Protein A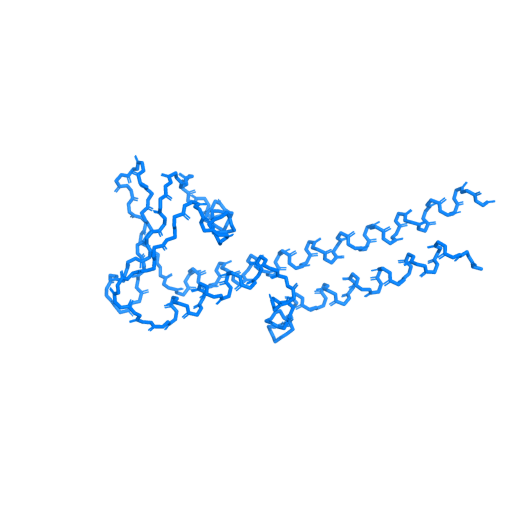F-A0A842PM27-F1 (afdb_monomer)

Sequence (146 aa):
MSILTTVGLVIDLVGAVVILAADFPDLRDEFAYYSPRLSHVERLKRDLKSRRPSGVKISPEHKAYSDLIDILEEKNLEPIDGEIVFGNIGLSRFVVHATRKTDQHRLATEDIQTWIENWTEKHIRRLGLSFLVIGFLSQLIDSVLV

Structure (mmCIF, N/CA/C/O backbone):
data_AF-A0A842PM27-F1
#
_entry.id   AF-A0A842PM27-F1
#
loop_
_atom_site.group_PDB
_atom_site.id
_atom_site.type_symbol
_atom_site.label_atom_id
_atom_site.label_alt_id
_atom_site.label_comp_id
_atom_site.label_asym_id
_atom_site.label_entity_id
_atom_site.label_seq_id
_atom_site.pdbx_PDB_ins_code
_atom_site.Cartn_x
_atom_site.Cartn_y
_atom_site.Cartn_z
_atom_site.occupancy
_atom_site.B_iso_or_equiv
_atom_site.auth_seq_id
_atom_site.auth_comp_id
_atom_site.auth_asym_id
_atom_site.auth_atom_id
_atom_site.pdbx_PDB_model_num
ATOM 1 N N . MET A 1 1 ? 19.835 -2.840 -30.507 1.00 60.22 1 MET A N 1
ATOM 2 C CA . MET A 1 1 ? 19.334 -2.530 -29.153 1.00 60.22 1 MET A CA 1
ATOM 3 C C . MET A 1 1 ? 20.456 -2.771 -28.179 1.00 60.22 1 MET A C 1
ATOM 5 O O . MET A 1 1 ? 21.114 -3.799 -28.303 1.00 60.22 1 MET A O 1
ATOM 9 N N . SER A 1 2 ? 20.687 -1.839 -27.262 1.00 82.75 2 SER A N 1
ATOM 10 C CA . SER A 1 2 ? 21.647 -2.056 -26.190 1.00 82.75 2 SER A CA 1
ATOM 11 C C . SER A 1 2 ? 21.010 -2.918 -25.087 1.00 82.75 2 SER A C 1
ATOM 13 O O . SER A 1 2 ? 19.782 -3.056 -24.987 1.00 82.75 2 SER A O 1
ATOM 15 N N . ILE A 1 3 ? 21.858 -3.526 -24.257 1.00 83.06 3 ILE A N 1
ATOM 16 C CA . ILE A 1 3 ? 21.424 -4.267 -23.066 1.00 83.06 3 ILE A CA 1
ATOM 17 C C . ILE A 1 3 ? 20.690 -3.322 -22.102 1.00 83.06 3 ILE A C 1
ATOM 19 O O . ILE A 1 3 ? 19.682 -3.717 -21.521 1.00 83.06 3 ILE A O 1
ATOM 23 N N . LEU A 1 4 ? 21.131 -2.064 -21.989 1.00 79.50 4 LEU A N 1
ATOM 24 C CA . LEU A 1 4 ? 20.509 -1.056 -21.130 1.00 79.50 4 LEU A CA 1
ATOM 25 C C . LEU A 1 4 ? 19.097 -0.697 -21.611 1.00 79.50 4 LEU A C 1
ATOM 27 O O . LEU A 1 4 ? 18.179 -0.670 -20.796 1.00 79.50 4 LEU A O 1
ATOM 31 N N . THR A 1 5 ? 18.894 -0.515 -22.925 1.00 82.88 5 THR A N 1
ATOM 32 C CA . THR A 1 5 ? 17.553 -0.259 -23.483 1.00 82.88 5 THR A CA 1
ATOM 33 C C . THR A 1 5 ? 16.592 -1.412 -23.181 1.00 82.88 5 THR A C 1
ATOM 35 O O . THR A 1 5 ? 15.434 -1.198 -22.830 1.00 82.88 5 THR A O 1
ATOM 38 N N . THR A 1 6 ? 17.083 -2.648 -23.311 1.00 87.06 6 THR A N 1
ATOM 39 C CA . THR A 1 6 ? 16.287 -3.866 -23.097 1.00 87.06 6 THR A CA 1
ATOM 40 C C . THR A 1 6 ? 15.902 -4.019 -21.625 1.00 87.06 6 THR A C 1
ATOM 42 O O . THR A 1 6 ? 14.746 -4.298 -21.316 1.00 87.06 6 THR A O 1
ATOM 45 N N . VAL A 1 7 ? 16.849 -3.788 -20.710 1.00 86.25 7 VAL A N 1
ATOM 46 C CA . VAL A 1 7 ? 16.592 -3.789 -19.262 1.00 86.25 7 VAL A CA 1
ATOM 47 C C . VAL A 1 7 ? 15.596 -2.691 -18.888 1.00 86.25 7 VAL A C 1
ATOM 49 O O . VAL A 1 7 ? 14.659 -2.962 -18.140 1.00 86.25 7 VAL A O 1
ATOM 52 N N . GLY A 1 8 ? 15.737 -1.490 -19.453 1.00 86.31 8 GLY A N 1
ATOM 53 C CA . GLY A 1 8 ? 14.802 -0.389 -19.231 1.00 86.31 8 GLY A CA 1
ATOM 54 C C . GLY A 1 8 ? 13.369 -0.731 -19.627 1.00 86.31 8 GLY A C 1
ATOM 55 O O . GLY A 1 8 ? 12.453 -0.510 -18.843 1.00 86.31 8 GLY A O 1
ATOM 56 N N . LEU A 1 9 ? 13.180 -1.345 -20.797 1.00 89.38 9 LEU A N 1
ATOM 57 C CA . LEU A 1 9 ? 11.870 -1.798 -21.280 1.00 89.38 9 LEU A CA 1
ATOM 58 C C . LEU A 1 9 ? 11.233 -2.855 -20.370 1.00 89.38 9 LEU A C 1
ATOM 60 O O . LEU A 1 9 ? 10.027 -2.824 -20.131 1.00 89.38 9 LEU A O 1
ATOM 64 N N . VAL A 1 10 ? 12.032 -3.790 -19.848 1.00 90.81 10 VAL A N 1
ATOM 65 C CA . VAL A 1 10 ? 11.546 -4.803 -18.898 1.00 90.81 10 VAL A CA 1
ATOM 66 C C . VAL A 1 10 ? 11.114 -4.149 -17.586 1.00 90.81 10 VAL A C 1
ATOM 68 O O . VAL A 1 10 ? 10.059 -4.492 -17.056 1.00 90.81 10 VAL A O 1
ATOM 71 N N . ILE A 1 11 ? 11.892 -3.189 -17.076 1.00 89.75 11 ILE A N 1
ATOM 72 C CA . ILE A 1 11 ? 11.538 -2.434 -15.868 1.00 89.75 11 ILE A CA 1
ATOM 73 C C . ILE A 1 11 ? 10.241 -1.647 -16.089 1.00 89.75 11 ILE A C 1
ATOM 75 O O . ILE A 1 11 ? 9.364 -1.677 -15.225 1.00 89.75 11 ILE A O 1
ATOM 79 N N . ASP A 1 12 ? 10.079 -1.007 -17.248 1.00 88.94 12 ASP A N 1
ATOM 80 C CA . ASP A 1 12 ? 8.858 -0.270 -17.577 1.00 88.94 12 ASP A CA 1
ATOM 81 C C . ASP A 1 12 ? 7.636 -1.194 -17.642 1.00 88.94 12 ASP A C 1
ATOM 83 O O . ASP A 1 12 ? 6.577 -0.879 -17.097 1.00 88.94 12 ASP A O 1
ATOM 87 N N . LEU A 1 13 ? 7.784 -2.375 -18.252 1.00 90.62 13 LEU A N 1
ATOM 88 C CA . LEU A 1 13 ? 6.720 -3.375 -18.309 1.00 90.62 13 LEU A CA 1
ATOM 89 C C . LEU A 1 13 ? 6.299 -3.818 -16.901 1.00 90.62 13 LEU A C 1
ATOM 91 O O . LEU A 1 13 ? 5.106 -3.884 -16.607 1.00 90.62 13 LEU A O 1
ATOM 95 N N . VAL A 1 14 ? 7.267 -4.071 -16.014 1.00 89.62 14 VAL A N 1
ATOM 96 C CA . VAL A 1 14 ? 6.995 -4.390 -14.604 1.00 89.62 14 VAL A CA 1
ATOM 97 C C . VAL A 1 14 ? 6.284 -3.223 -13.918 1.00 89.62 14 VAL A C 1
ATOM 99 O O . VAL A 1 14 ? 5.278 -3.439 -13.245 1.00 89.62 14 VAL A O 1
ATOM 102 N N . GLY A 1 15 ? 6.740 -1.986 -14.126 1.00 87.81 15 GLY A N 1
ATOM 103 C CA . GLY A 1 15 ? 6.098 -0.788 -13.585 1.00 87.81 15 GLY A CA 1
ATOM 104 C C . GLY A 1 15 ? 4.636 -0.654 -14.011 1.00 87.81 15 GLY A C 1
ATOM 105 O O . GLY A 1 15 ? 3.772 -0.416 -13.168 1.00 87.81 15 GLY A O 1
ATOM 106 N N . ALA A 1 16 ? 4.335 -0.889 -15.289 1.00 89.38 16 ALA A N 1
ATOM 107 C CA . ALA A 1 16 ? 2.971 -0.870 -15.813 1.00 89.38 16 ALA A CA 1
ATOM 108 C C . ALA A 1 16 ? 2.085 -1.957 -15.180 1.00 89.38 16 ALA A C 1
ATOM 110 O O . ALA A 1 16 ? 0.952 -1.672 -14.793 1.00 89.38 16 ALA A O 1
ATOM 111 N N . VAL A 1 17 ? 2.605 -3.179 -15.013 1.00 87.94 17 VAL A N 1
ATOM 112 C CA . VAL A 1 17 ? 1.889 -4.273 -14.331 1.00 87.94 17 VAL A CA 1
ATOM 113 C C . VAL A 1 17 ? 1.606 -3.923 -12.869 1.00 87.94 17 VAL A C 1
ATOM 115 O O . VAL A 1 17 ? 0.495 -4.149 -12.397 1.00 87.94 17 VAL A O 1
ATOM 118 N N . VAL A 1 18 ? 2.564 -3.318 -12.161 1.00 86.69 18 VAL A N 1
ATOM 119 C CA . VAL A 1 18 ? 2.371 -2.867 -10.773 1.00 86.69 18 VAL A CA 1
ATOM 120 C C . VAL A 1 18 ? 1.307 -1.766 -10.686 1.00 86.69 18 VAL A C 1
ATOM 122 O O . VAL A 1 18 ? 0.487 -1.788 -9.772 1.00 86.69 18 VAL A O 1
ATOM 125 N N . ILE A 1 19 ? 1.263 -0.828 -11.639 1.00 88.19 19 ILE A N 1
ATOM 126 C CA . ILE A 1 19 ? 0.198 0.190 -11.691 1.00 88.19 19 ILE A CA 1
ATOM 127 C C . ILE A 1 19 ? -1.163 -0.463 -11.922 1.00 88.19 19 ILE A C 1
ATOM 129 O O . ILE A 1 19 ? -2.108 -0.123 -11.219 1.00 88.19 19 ILE A O 1
ATOM 133 N N . LEU A 1 20 ? -1.265 -1.410 -12.859 1.00 86.75 20 LEU A N 1
ATOM 134 C CA . LEU A 1 20 ? -2.511 -2.144 -13.093 1.00 86.75 20 LEU A CA 1
ATOM 135 C C . LEU A 1 20 ? -2.949 -2.896 -11.836 1.00 86.75 20 LEU A C 1
ATOM 137 O O . LEU A 1 20 ? -4.120 -2.839 -11.473 1.00 86.75 20 LEU A O 1
ATOM 141 N N . ALA A 1 21 ? -2.016 -3.533 -11.125 1.00 84.19 21 ALA A N 1
ATOM 142 C CA . ALA A 1 21 ? -2.309 -4.207 -9.867 1.00 84.19 21 ALA A CA 1
ATOM 143 C C . ALA A 1 21 ? -2.899 -3.258 -8.812 1.00 84.19 21 ALA A C 1
ATOM 145 O O . ALA A 1 21 ? -3.695 -3.712 -8.002 1.00 84.19 21 ALA A O 1
ATOM 146 N N . ALA A 1 22 ? -2.588 -1.955 -8.839 1.00 83.88 22 ALA A N 1
ATOM 147 C CA . ALA A 1 22 ? -3.191 -0.979 -7.928 1.00 83.88 22 ALA A CA 1
ATOM 148 C C . ALA A 1 22 ? -4.713 -0.829 -8.121 1.00 83.88 22 ALA A C 1
ATOM 150 O O . ALA A 1 22 ? -5.410 -0.512 -7.159 1.00 83.88 22 ALA A O 1
ATOM 151 N N . ASP A 1 23 ? -5.231 -1.082 -9.325 1.00 83.94 23 ASP A N 1
ATOM 152 C CA . ASP A 1 23 ? -6.640 -0.856 -9.668 1.00 83.94 23 ASP A CA 1
ATOM 153 C C . ASP A 1 23 ? -7.532 -2.077 -9.384 1.00 83.94 23 ASP A C 1
ATOM 155 O O . ASP A 1 23 ? -8.751 -1.945 -9.256 1.00 83.94 23 ASP A O 1
ATOM 159 N N . PHE A 1 24 ? -6.943 -3.267 -9.214 1.00 82.50 24 PHE A N 1
ATOM 160 C CA . PHE A 1 24 ? -7.679 -4.505 -8.947 1.00 82.50 24 PHE A CA 1
ATOM 161 C C . PHE A 1 24 ? -7.497 -4.956 -7.490 1.00 82.50 24 PHE A C 1
ATOM 163 O O . PHE A 1 24 ? -6.377 -5.261 -7.090 1.00 82.50 24 PHE A O 1
ATOM 170 N N . PRO A 1 25 ? -8.572 -5.048 -6.679 1.00 75.06 25 PRO A N 1
ATOM 171 C CA . PRO A 1 25 ? -8.495 -5.491 -5.283 1.00 75.06 25 PRO A CA 1
ATOM 172 C C . PRO A 1 25 ? -7.749 -6.819 -5.097 1.00 75.06 25 PRO A C 1
ATOM 174 O O . PRO A 1 25 ? -6.848 -6.889 -4.271 1.00 75.06 25 PRO A O 1
ATOM 177 N N . ASP A 1 26 ? -8.055 -7.823 -5.921 1.00 78.50 26 ASP A N 1
ATOM 178 C CA . ASP A 1 26 ? -7.454 -9.158 -5.802 1.00 78.50 26 ASP A CA 1
ATOM 179 C C . ASP A 1 26 ? -5.937 -9.135 -6.062 1.00 78.50 26 ASP A C 1
ATOM 181 O O . ASP A 1 26 ? -5.166 -9.786 -5.360 1.00 78.50 26 ASP A O 1
ATOM 185 N N . LEU A 1 27 ? -5.492 -8.323 -7.030 1.00 77.38 27 LEU A N 1
ATOM 186 C CA . LEU A 1 27 ? -4.069 -8.158 -7.340 1.00 77.38 27 LEU A CA 1
ATOM 187 C C . LEU A 1 27 ? -3.341 -7.318 -6.286 1.00 77.38 27 LEU A C 1
ATOM 189 O O . LEU A 1 27 ? -2.156 -7.543 -6.048 1.00 77.38 27 LEU A O 1
ATOM 193 N N . ARG A 1 28 ? -4.026 -6.364 -5.639 1.00 75.44 28 ARG A N 1
ATOM 194 C CA . ARG A 1 28 ? -3.459 -5.606 -4.513 1.00 75.44 28 ARG A CA 1
ATOM 195 C C . ARG A 1 28 ? -3.159 -6.515 -3.335 1.00 75.44 28 ARG A C 1
ATOM 197 O O . ARG A 1 28 ? -2.074 -6.395 -2.772 1.00 75.44 28 ARG A O 1
ATOM 204 N N . ASP A 1 29 ? -4.086 -7.406 -2.999 1.00 70.19 29 ASP A N 1
ATOM 205 C CA . ASP A 1 29 ? -3.929 -8.339 -1.884 1.00 70.19 29 ASP A CA 1
ATOM 206 C C . ASP A 1 29 ? -2.797 -9.352 -2.176 1.00 70.19 29 ASP A C 1
ATOM 208 O O . ASP A 1 29 ? -1.947 -9.638 -1.329 1.00 70.19 29 ASP A O 1
ATOM 212 N N . GLU A 1 30 ? -2.692 -9.833 -3.420 1.00 72.62 30 GLU A N 1
ATOM 213 C CA . GLU A 1 30 ? -1.577 -10.690 -3.843 1.00 72.62 30 GLU A CA 1
ATOM 214 C C . GLU A 1 30 ? -0.235 -9.937 -3.829 1.00 72.62 30 GLU A C 1
ATOM 216 O O . GLU A 1 30 ? 0.767 -10.443 -3.325 1.00 72.62 30 GLU A O 1
ATOM 221 N N . PHE A 1 31 ? -0.200 -8.685 -4.291 1.00 71.62 31 PHE A N 1
ATOM 222 C CA . PHE A 1 31 ? 1.001 -7.848 -4.237 1.00 71.62 31 PHE A CA 1
ATOM 223 C C . PHE A 1 31 ? 1.404 -7.494 -2.798 1.00 71.62 31 PHE A C 1
ATOM 225 O O . PHE A 1 31 ? 2.593 -7.394 -2.474 1.00 71.62 31 PHE A O 1
ATOM 232 N N . ALA A 1 32 ? 0.426 -7.341 -1.905 1.00 66.94 32 ALA A N 1
ATOM 233 C CA . ALA A 1 32 ? 0.651 -7.056 -0.500 1.00 66.94 32 ALA A CA 1
ATOM 234 C C . ALA A 1 32 ? 1.373 -8.193 0.233 1.00 66.94 32 ALA A C 1
ATOM 236 O O . ALA A 1 32 ? 2.141 -7.929 1.162 1.00 66.94 32 ALA A O 1
ATOM 237 N N . TYR A 1 33 ? 1.219 -9.434 -0.234 1.00 66.12 33 TYR A N 1
ATOM 238 C CA . TYR A 1 33 ? 2.003 -10.572 0.240 1.00 66.12 33 TYR A CA 1
ATOM 239 C C . TYR A 1 33 ? 3.510 -10.396 -0.014 1.00 66.12 33 TYR A C 1
ATOM 241 O O . TYR A 1 33 ? 4.332 -10.738 0.839 1.00 66.12 33 TYR A O 1
ATOM 249 N N . TYR A 1 34 ? 3.880 -9.823 -1.163 1.00 66.00 34 TYR A N 1
ATOM 250 C CA . TYR A 1 34 ? 5.275 -9.640 -1.579 1.00 66.00 34 TYR A CA 1
ATOM 251 C C . TYR A 1 34 ? 5.904 -8.336 -1.071 1.00 66.00 34 TYR A C 1
ATOM 253 O O . TYR A 1 34 ? 7.128 -8.201 -1.074 1.00 66.00 34 TYR A O 1
ATOM 261 N N . SER A 1 35 ? 5.093 -7.387 -0.597 1.00 67.75 35 SER A N 1
ATOM 262 C CA . SER A 1 35 ? 5.560 -6.129 -0.013 1.00 67.75 35 SER A CA 1
ATOM 263 C C . SER A 1 35 ? 5.436 -6.156 1.515 1.00 67.75 35 SER A C 1
ATOM 265 O O . SER A 1 35 ? 4.323 -6.108 2.044 1.00 67.75 35 SER A O 1
ATOM 267 N N . PRO A 1 36 ? 6.554 -6.163 2.269 1.00 67.44 36 PRO A N 1
ATOM 268 C CA . PRO A 1 36 ? 6.521 -6.213 3.729 1.00 67.44 36 PRO A CA 1
ATOM 269 C C . PRO A 1 36 ? 5.621 -5.142 4.357 1.00 67.44 36 PRO A C 1
ATOM 271 O O . PRO A 1 36 ? 4.848 -5.468 5.257 1.00 67.44 36 PRO A O 1
ATOM 274 N N . ARG A 1 37 ? 5.661 -3.903 3.838 1.00 66.44 37 ARG A N 1
ATOM 275 C CA . ARG A 1 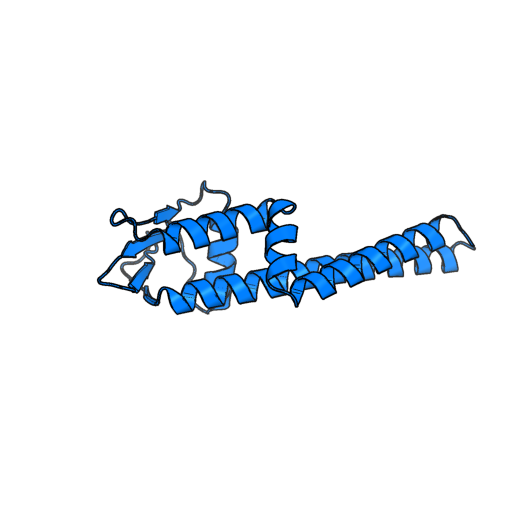37 ? 4.818 -2.779 4.289 1.00 66.44 37 ARG A CA 1
ATOM 276 C C . ARG A 1 37 ? 3.326 -3.077 4.146 1.00 66.44 37 ARG A C 1
ATOM 278 O O . ARG A 1 37 ? 2.568 -2.966 5.105 1.00 66.44 37 ARG A O 1
ATOM 285 N N . LEU A 1 38 ? 2.913 -3.560 2.980 1.00 66.88 38 LEU A N 1
ATOM 286 C CA . LEU A 1 38 ? 1.511 -3.881 2.716 1.00 66.88 38 LEU A CA 1
ATOM 287 C C . LEU A 1 38 ? 1.030 -5.086 3.543 1.00 66.88 38 LEU A C 1
ATOM 289 O O . LEU A 1 38 ? -0.068 -5.049 4.096 1.00 66.88 38 LEU A O 1
ATOM 293 N N . SER A 1 39 ? 1.884 -6.093 3.752 1.00 65.25 39 SER A N 1
ATOM 294 C CA . SER A 1 39 ? 1.563 -7.272 4.575 1.00 65.25 39 SER A CA 1
ATOM 295 C C . SER A 1 39 ? 1.241 -6.941 6.042 1.00 65.25 39 SER A C 1
ATOM 297 O O . SER A 1 39 ? 0.544 -7.695 6.733 1.00 65.25 39 SER A O 1
ATOM 299 N N . HIS A 1 40 ? 1.791 -5.838 6.557 1.00 68.75 40 HIS A N 1
ATOM 300 C CA . HIS A 1 40 ? 1.562 -5.369 7.921 1.00 68.75 40 HIS A CA 1
ATOM 301 C C . HIS A 1 40 ? 0.225 -4.632 8.038 1.00 68.75 40 HIS A C 1
ATOM 303 O O . HIS A 1 40 ? -0.538 -4.886 8.972 1.00 68.75 40 HIS A O 1
ATOM 309 N N . VAL A 1 41 ? -0.092 -3.803 7.046 1.00 67.19 41 VAL A N 1
ATOM 310 C CA . VAL A 1 41 ? -1.367 -3.086 6.940 1.00 67.19 41 VAL A CA 1
ATOM 311 C C . VAL A 1 41 ? -2.539 -4.052 6.709 1.00 67.19 41 VAL A C 1
ATOM 313 O O . VAL A 1 41 ? -3.597 -3.915 7.322 1.00 67.19 41 VAL A O 1
ATOM 316 N N . GLU A 1 42 ? -2.351 -5.108 5.918 1.00 67.50 42 GLU A N 1
ATOM 317 C CA . GLU A 1 42 ? -3.360 -6.163 5.757 1.00 67.50 42 GLU A CA 1
ATOM 318 C C . GLU A 1 42 ? -3.600 -6.983 7.024 1.00 67.50 42 GLU A C 1
ATOM 320 O O . GLU A 1 42 ? -4.732 -7.390 7.307 1.00 67.50 42 GLU A O 1
ATOM 325 N N . ARG A 1 43 ? -2.536 -7.274 7.783 1.00 68.56 43 ARG A N 1
ATOM 326 C CA . ARG A 1 43 ? -2.665 -7.933 9.088 1.00 68.56 43 ARG A CA 1
ATOM 327 C C . ARG A 1 43 ? -3.495 -7.078 10.027 1.00 68.56 43 ARG A C 1
ATOM 329 O O . ARG A 1 43 ? -4.442 -7.587 10.612 1.00 68.56 43 ARG A O 1
ATOM 336 N N . LEU A 1 44 ? -3.234 -5.775 10.057 1.00 68.75 44 LEU A N 1
ATOM 337 C CA . LEU A 1 44 ? -4.063 -4.844 10.802 1.00 68.75 44 LEU A CA 1
ATOM 338 C C . LEU A 1 44 ? -5.520 -4.847 10.327 1.00 68.75 44 LEU A C 1
ATOM 340 O O . LEU A 1 44 ? -6.422 -4.949 11.151 1.00 68.75 44 LEU A O 1
ATOM 344 N N . LYS A 1 45 ? -5.778 -4.778 9.015 1.00 69.50 45 LYS A N 1
ATOM 345 C CA . LYS A 1 45 ? -7.140 -4.852 8.455 1.00 69.50 45 LYS A CA 1
ATOM 346 C C . LYS A 1 45 ? -7.864 -6.118 8.925 1.00 69.50 45 LYS A C 1
ATOM 348 O O . LYS A 1 45 ? -9.036 -6.054 9.300 1.00 69.50 45 LYS A O 1
ATOM 353 N N . ARG A 1 46 ? -7.171 -7.263 8.944 1.00 70.81 46 ARG A N 1
ATOM 354 C CA . ARG A 1 46 ? -7.693 -8.535 9.471 1.00 70.81 46 ARG A CA 1
ATOM 355 C C . ARG A 1 46 ? -7.946 -8.481 10.976 1.00 70.81 46 ARG A C 1
ATOM 357 O O . ARG A 1 46 ? -9.018 -8.898 11.413 1.00 70.81 46 ARG A O 1
ATOM 364 N N . ASP A 1 47 ? -7.021 -7.926 11.748 1.00 67.88 47 ASP A N 1
ATOM 365 C CA . ASP A 1 47 ? -7.150 -7.804 13.200 1.00 67.88 47 ASP A CA 1
ATOM 366 C C . ASP A 1 47 ? -8.316 -6.880 13.582 1.00 67.88 47 ASP A C 1
ATOM 368 O O . ASP A 1 47 ? -9.128 -7.247 14.434 1.00 67.88 47 ASP A O 1
ATOM 372 N N . LEU A 1 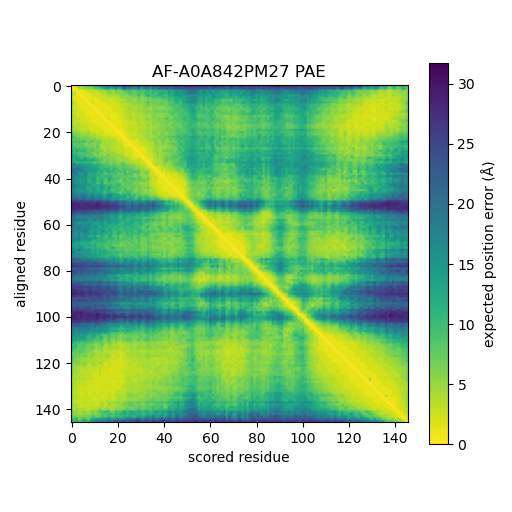48 ? -8.493 -5.758 12.874 1.00 64.94 48 LEU A N 1
ATOM 373 C CA . LEU A 1 48 ? -9.644 -4.857 13.009 1.00 64.94 48 LEU A CA 1
ATOM 374 C C . LEU A 1 48 ? -10.965 -5.553 12.639 1.00 64.94 48 LEU A C 1
ATOM 376 O O . LEU A 1 48 ? -11.972 -5.372 13.325 1.00 64.94 48 LEU A O 1
ATOM 380 N N . LYS A 1 49 ? -10.979 -6.391 11.591 1.00 65.69 49 LYS A N 1
ATOM 381 C CA . LYS A 1 49 ? -12.158 -7.194 11.209 1.00 65.69 49 LYS A CA 1
ATOM 382 C C . LYS A 1 49 ? -12.489 -8.297 12.219 1.00 65.69 49 LYS A C 1
ATOM 384 O O . LYS A 1 49 ? -13.646 -8.703 12.310 1.00 65.69 49 LYS A O 1
ATOM 389 N N . SER A 1 50 ? -11.513 -8.772 12.995 1.00 60.62 50 SER A N 1
ATOM 390 C CA . SER A 1 50 ? -11.654 -9.956 13.857 1.00 60.62 50 SER A CA 1
ATOM 391 C C . SER A 1 50 ? -12.551 -9.782 15.099 1.00 60.62 50 SER A C 1
ATOM 393 O O . SER A 1 50 ? -12.691 -10.727 15.873 1.00 60.62 50 SER A O 1
ATOM 395 N N . ARG A 1 51 ? -13.190 -8.614 15.305 1.00 54.28 51 ARG A N 1
ATOM 396 C CA . ARG A 1 51 ? -14.089 -8.303 16.445 1.00 54.28 51 ARG A CA 1
ATOM 397 C C . ARG A 1 51 ? -13.510 -8.668 17.823 1.00 54.28 51 ARG A C 1
ATOM 399 O O . ARG A 1 51 ? -14.267 -8.923 18.762 1.00 54.28 51 ARG A O 1
ATOM 406 N N . ARG A 1 52 ? -12.182 -8.709 17.985 1.00 52.81 52 ARG A N 1
ATOM 407 C CA . ARG A 1 52 ? -11.586 -9.016 19.289 1.00 52.81 52 ARG A CA 1
ATOM 408 C C . ARG A 1 52 ? -11.809 -7.838 20.249 1.00 52.81 52 ARG A C 1
ATOM 410 O O . ARG A 1 52 ? -11.413 -6.716 19.936 1.00 52.81 52 ARG A O 1
ATOM 417 N N . PRO A 1 53 ? -12.424 -8.069 21.421 1.00 45.84 53 PRO A N 1
ATOM 418 C CA . PRO A 1 53 ? -12.820 -7.005 22.345 1.00 45.84 53 PRO A CA 1
ATOM 419 C C . PRO A 1 53 ? -11.645 -6.330 23.071 1.00 45.84 53 PRO A C 1
ATOM 421 O O . PRO A 1 53 ? -11.855 -5.335 23.753 1.00 45.84 53 PRO A O 1
ATOM 424 N N . SER A 1 54 ? -10.414 -6.833 22.939 1.00 54.69 54 SER A N 1
ATOM 425 C CA . SER A 1 54 ? -9.254 -6.342 23.700 1.00 54.69 54 SER A CA 1
ATOM 426 C C . SER A 1 54 ? -8.629 -5.052 23.163 1.00 54.69 54 SER A C 1
ATOM 428 O O . SER A 1 54 ? -7.739 -4.501 23.803 1.00 54.69 54 SER A O 1
ATOM 430 N N . GLY A 1 55 ? -9.090 -4.568 22.011 1.00 58.81 55 GLY A N 1
ATOM 431 C CA . GLY A 1 55 ? -8.478 -3.459 21.296 1.00 58.81 55 GLY A CA 1
ATOM 432 C C . GLY A 1 55 ? -7.100 -3.808 20.727 1.00 58.81 55 GLY A C 1
ATOM 433 O O . GLY A 1 55 ? -6.304 -4.517 21.343 1.00 58.81 55 GLY A O 1
ATOM 434 N N . VAL A 1 56 ? -6.826 -3.365 19.503 1.00 68.19 56 VAL A N 1
ATOM 435 C CA . VAL A 1 56 ? -5.524 -3.599 18.862 1.00 68.19 56 VAL A CA 1
ATOM 436 C C . VAL A 1 56 ? -4.605 -2.458 19.273 1.00 68.19 56 VAL A C 1
ATOM 438 O O . VAL A 1 56 ? -4.875 -1.306 18.946 1.00 68.19 56 VAL A O 1
ATOM 441 N N . LYS A 1 57 ? -3.549 -2.762 20.029 1.00 70.88 57 LYS A N 1
ATOM 442 C CA . LYS A 1 57 ? -2.530 -1.780 20.409 1.00 70.88 57 LYS A CA 1
ATOM 443 C C . LYS A 1 57 ? -1.362 -1.854 19.441 1.00 70.88 57 LYS A C 1
ATOM 445 O O . LYS A 1 57 ? -0.825 -2.934 19.218 1.00 70.88 57 LYS A O 1
ATOM 450 N N . ILE A 1 58 ? -0.977 -0.710 18.894 1.00 73.25 58 ILE A N 1
ATOM 451 C CA . ILE A 1 58 ? 0.142 -0.574 17.969 1.00 73.25 58 ILE A CA 1
ATOM 452 C C . ILE A 1 58 ? 1.047 0.518 18.510 1.00 73.25 58 ILE A C 1
ATOM 454 O O . ILE A 1 58 ? 0.796 1.711 18.360 1.00 73.25 58 ILE A O 1
ATOM 458 N N . SER A 1 59 ? 2.093 0.074 19.187 1.00 71.69 59 SER A N 1
ATOM 459 C CA . SER A 1 59 ? 3.159 0.924 19.710 1.00 71.69 59 SER A CA 1
ATOM 460 C C . SER A 1 59 ? 4.149 1.307 18.594 1.00 71.69 59 SER A C 1
ATOM 462 O O . SER A 1 59 ? 4.249 0.557 17.617 1.00 71.69 59 SER A O 1
ATOM 464 N N . PRO A 1 60 ? 4.933 2.393 18.753 1.00 73.19 60 PRO A N 1
ATOM 465 C CA . PRO A 1 60 ? 5.923 2.862 17.769 1.00 73.19 60 PRO A CA 1
ATOM 466 C C . PRO A 1 60 ? 6.929 1.818 17.268 1.00 73.19 60 PRO A C 1
ATOM 468 O O . PRO A 1 60 ? 7.457 1.917 16.166 1.00 73.19 60 PRO A O 1
ATOM 471 N N . GLU A 1 61 ? 7.178 0.794 18.077 1.00 74.31 61 GLU A N 1
ATOM 472 C CA . GLU A 1 61 ? 8.082 -0.321 17.786 1.00 74.31 61 GLU A CA 1
ATOM 473 C C . GLU A 1 61 ? 7.518 -1.301 16.737 1.00 74.31 61 GLU A C 1
ATOM 475 O O . GLU A 1 61 ? 8.252 -2.116 16.171 1.00 74.31 61 GLU A O 1
ATOM 480 N N . HIS A 1 62 ? 6.212 -1.245 16.457 1.00 70.75 62 HIS A N 1
ATOM 481 C CA . HIS A 1 62 ? 5.572 -2.107 15.471 1.00 70.75 62 HIS A CA 1
ATOM 482 C C . HIS A 1 62 ? 5.833 -1.601 14.054 1.00 70.75 62 HIS A C 1
ATOM 484 O O . HIS A 1 62 ? 5.629 -0.434 13.740 1.00 70.75 62 HIS A O 1
ATOM 490 N N . LYS A 1 63 ? 6.159 -2.518 13.139 1.00 70.50 63 LYS A N 1
ATOM 491 C CA . LYS A 1 63 ? 6.424 -2.192 11.725 1.00 70.50 63 LYS A CA 1
ATOM 492 C C . LYS A 1 63 ? 5.253 -1.519 10.997 1.00 70.50 63 LYS A C 1
ATOM 494 O O . LYS A 1 63 ? 5.487 -0.806 10.036 1.00 70.50 63 LYS A O 1
ATOM 499 N N . ALA A 1 64 ? 4.018 -1.746 11.450 1.00 68.88 64 ALA A N 1
ATOM 500 C CA . ALA A 1 64 ? 2.814 -1.127 10.889 1.00 68.88 64 ALA A CA 1
ATOM 501 C C . ALA A 1 64 ? 2.586 0.318 11.372 1.00 68.88 64 ALA A C 1
ATOM 503 O O . ALA A 1 64 ? 1.722 1.006 10.840 1.00 68.88 64 ALA A O 1
ATOM 504 N N . TYR A 1 65 ? 3.302 0.761 12.412 1.00 72.88 65 TYR A N 1
ATOM 505 C CA . TYR A 1 65 ? 3.042 2.032 13.083 1.00 72.88 65 TYR A CA 1
ATOM 506 C C . TYR A 1 65 ? 3.295 3.232 12.172 1.00 72.88 65 TYR A C 1
ATOM 508 O O . TYR A 1 65 ? 2.438 4.103 12.073 1.00 72.88 65 TYR A O 1
ATOM 516 N N . SER A 1 66 ? 4.431 3.254 11.465 1.00 73.31 66 SER A N 1
ATOM 517 C CA . SER A 1 66 ? 4.754 4.349 10.542 1.00 73.31 66 SER A CA 1
ATOM 518 C C . SER A 1 66 ? 3.725 4.469 9.424 1.00 73.31 66 SER A C 1
ATOM 520 O O . SER A 1 66 ? 3.258 5.561 9.137 1.00 73.31 66 SER A O 1
ATOM 522 N N . ASP A 1 67 ? 3.318 3.336 8.845 1.00 75.06 67 ASP A N 1
ATOM 523 C CA . ASP A 1 67 ? 2.362 3.326 7.735 1.00 75.06 67 ASP A CA 1
ATOM 524 C C . ASP A 1 67 ? 0.972 3.800 8.207 1.00 75.06 67 ASP A C 1
ATOM 526 O O . ASP A 1 67 ? 0.248 4.469 7.475 1.00 75.06 67 ASP A O 1
ATOM 530 N N . LEU A 1 68 ? 0.598 3.506 9.456 1.00 74.75 68 LEU A N 1
ATOM 531 C CA . LEU A 1 68 ? -0.636 4.019 10.051 1.00 74.75 68 LEU A CA 1
ATOM 532 C C . LEU A 1 68 ? -0.588 5.501 10.370 1.00 74.75 68 LEU A C 1
ATOM 534 O O . LEU A 1 68 ? -1.596 6.174 10.176 1.00 74.75 68 LEU A O 1
ATOM 538 N N . ILE A 1 69 ? 0.543 5.999 10.866 1.00 76.19 69 ILE A N 1
ATOM 539 C CA . ILE A 1 69 ? 0.734 7.437 11.039 1.00 76.19 69 ILE A CA 1
ATOM 540 C C . ILE A 1 69 ? 0.553 8.131 9.697 1.00 76.19 69 ILE A C 1
ATOM 542 O O . ILE A 1 69 ? -0.265 9.038 9.627 1.00 76.19 69 ILE A O 1
ATOM 546 N N . ASP A 1 70 ? 1.206 7.651 8.636 1.00 75.50 70 ASP A N 1
ATOM 547 C CA . ASP A 1 70 ? 1.080 8.239 7.298 1.00 75.50 70 ASP A CA 1
ATOM 548 C C . ASP A 1 70 ? -0.394 8.314 6.851 1.00 75.50 70 ASP A C 1
ATOM 550 O O . ASP A 1 70 ? -0.844 9.336 6.328 1.00 75.50 70 ASP A O 1
ATOM 554 N N . ILE A 1 71 ? -1.174 7.249 7.089 1.00 76.81 71 ILE A N 1
ATOM 555 C CA . ILE A 1 71 ? -2.615 7.204 6.779 1.00 76.81 71 ILE A CA 1
ATOM 556 C C . ILE A 1 71 ? -3.399 8.246 7.588 1.00 76.81 71 ILE A C 1
ATOM 558 O O . ILE A 1 71 ? -4.304 8.892 7.055 1.00 76.81 71 ILE A O 1
ATOM 562 N N . LEU A 1 72 ? -3.100 8.379 8.880 1.00 76.06 72 LEU A N 1
ATOM 563 C CA . LEU A 1 72 ? -3.824 9.263 9.795 1.00 76.06 72 LEU A CA 1
ATOM 564 C C . LEU A 1 72 ? -3.455 10.737 9.548 1.00 76.06 72 LEU A C 1
ATOM 566 O O . LEU A 1 72 ? -4.347 11.586 9.498 1.00 76.06 72 LEU A O 1
ATOM 570 N N . GLU A 1 73 ? -2.180 11.026 9.288 1.00 75.06 73 GLU A N 1
ATOM 571 C CA . GLU A 1 73 ? -1.679 12.347 8.895 1.00 75.06 73 GLU A CA 1
ATOM 572 C C . GLU A 1 73 ? -2.277 12.806 7.557 1.00 75.06 73 GLU A C 1
ATOM 574 O O . GLU A 1 73 ? -2.713 13.952 7.443 1.00 75.06 73 GLU A O 1
ATOM 579 N N . GLU A 1 74 ? -2.414 11.916 6.560 1.00 76.44 74 GLU A N 1
ATOM 580 C CA . GLU A 1 74 ? -3.061 12.244 5.275 1.00 76.44 74 GLU A CA 1
ATOM 581 C C . GLU A 1 74 ? -4.532 12.678 5.448 1.00 76.44 74 GLU A C 1
ATOM 583 O O . GLU A 1 74 ? -5.104 13.363 4.594 1.00 76.44 74 GLU A O 1
ATOM 588 N N . LYS A 1 75 ? -5.165 12.307 6.565 1.00 74.56 75 LYS A N 1
ATOM 589 C CA . LYS A 1 75 ? -6.542 12.689 6.904 1.00 74.56 75 LYS A CA 1
ATOM 590 C C . LYS A 1 75 ? -6.638 13.919 7.800 1.00 74.56 75 LYS A C 1
ATOM 592 O O . LYS A 1 75 ? -7.726 14.197 8.302 1.00 74.56 75 LYS A O 1
ATOM 597 N N . ASN A 1 76 ? -5.552 14.683 7.943 1.00 64.62 76 ASN A N 1
ATOM 598 C CA . ASN A 1 76 ? -5.468 15.856 8.818 1.00 64.62 76 ASN A CA 1
ATOM 599 C C . ASN A 1 76 ? -5.848 15.540 10.274 1.00 64.62 76 ASN A C 1
ATOM 601 O O . ASN A 1 76 ? -6.354 16.410 10.987 1.00 64.62 76 ASN A O 1
ATOM 605 N N . LEU A 1 77 ? -5.635 14.300 10.724 1.00 66.94 77 LEU A N 1
ATOM 606 C CA . LEU A 1 77 ? -5.619 14.034 12.155 1.00 66.94 77 LEU A CA 1
ATOM 607 C C . LEU A 1 77 ? -4.326 14.633 12.708 1.00 66.94 77 LEU A C 1
ATOM 609 O O . LEU A 1 77 ? -3.290 14.594 12.044 1.00 66.94 77 LEU A O 1
ATOM 613 N N . GLU A 1 78 ? -4.401 15.251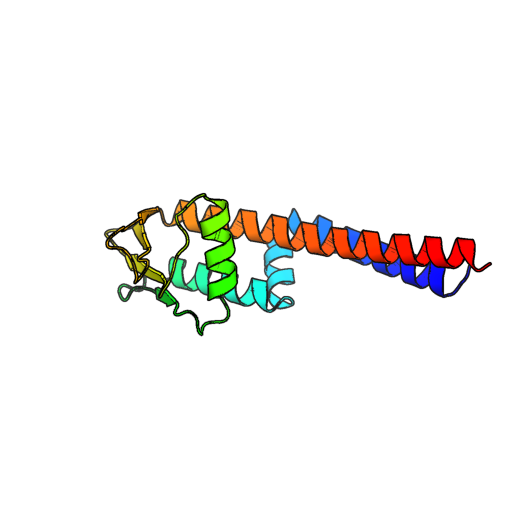 13.888 1.00 62.28 78 GLU A N 1
ATOM 614 C CA . GLU A 1 78 ? -3.210 15.814 14.522 1.00 62.28 78 GLU A CA 1
ATOM 615 C C . GLU A 1 78 ? -2.108 14.747 14.637 1.00 62.28 78 GLU A C 1
ATOM 617 O O . GLU A 1 78 ? -2.425 13.567 14.822 1.00 62.28 78 GLU A O 1
ATOM 622 N N . PRO A 1 79 ? -0.824 15.141 14.544 1.00 57.34 79 PRO A N 1
ATOM 623 C CA . PRO A 1 79 ? 0.288 14.203 14.601 1.00 57.34 79 PRO A CA 1
ATOM 624 C C . PRO A 1 79 ? 0.200 13.342 15.863 1.00 57.34 79 PRO A C 1
ATOM 626 O O . PRO A 1 79 ? 0.157 13.841 16.993 1.00 57.34 79 PRO A O 1
ATOM 629 N N . ILE A 1 80 ? 0.145 12.029 15.652 1.00 63.94 80 ILE A N 1
ATOM 630 C CA . ILE A 1 80 ? -0.018 11.051 16.722 1.00 63.94 80 ILE A CA 1
ATOM 631 C C . ILE A 1 80 ? 1.359 10.745 17.295 1.00 63.94 80 ILE A C 1
ATOM 633 O O . ILE A 1 80 ? 2.157 10.016 16.711 1.00 63.94 80 ILE A O 1
ATOM 637 N N . ASP A 1 81 ? 1.625 11.303 18.471 1.00 60.25 81 ASP A N 1
ATOM 638 C CA . ASP A 1 81 ? 2.822 11.006 19.248 1.00 60.25 81 ASP A CA 1
ATOM 639 C C . ASP A 1 81 ? 2.471 10.003 20.360 1.00 60.25 81 ASP A C 1
ATOM 641 O O . ASP A 1 81 ? 1.990 10.377 21.440 1.00 60.25 81 ASP A O 1
ATOM 645 N N . GLY A 1 82 ? 2.621 8.708 20.052 1.00 64.81 82 GLY A N 1
ATOM 646 C CA . GLY A 1 82 ? 2.459 7.606 21.001 1.00 64.81 82 GLY A CA 1
ATOM 647 C C . GLY A 1 82 ? 1.647 6.414 20.482 1.00 64.81 82 GLY A C 1
ATOM 648 O O . GLY A 1 82 ? 1.331 6.310 19.306 1.00 64.81 82 GLY A O 1
ATOM 649 N N . GLU A 1 83 ? 1.314 5.475 21.367 1.00 67.94 83 GLU A N 1
ATOM 650 C CA . GLU A 1 83 ? 0.639 4.224 21.002 1.00 67.94 83 GLU A CA 1
ATOM 651 C C . GLU A 1 83 ? -0.744 4.447 20.385 1.00 67.94 83 GLU A C 1
ATOM 653 O O . GLU A 1 83 ? -1.607 5.071 20.999 1.00 67.94 83 GLU A O 1
ATOM 658 N N . ILE A 1 84 ? -0.995 3.819 19.235 1.00 70.19 84 ILE A N 1
ATOM 659 C CA . ILE A 1 84 ? -2.313 3.782 18.604 1.00 70.19 84 ILE A CA 1
ATOM 660 C C . ILE A 1 84 ? -3.089 2.611 19.204 1.00 70.19 84 ILE A C 1
ATOM 662 O O . ILE A 1 84 ? -2.769 1.445 18.975 1.00 70.19 84 ILE A O 1
ATOM 666 N N . VAL A 1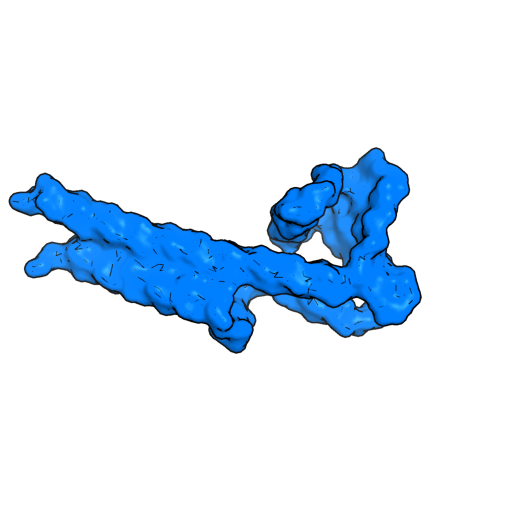 85 ? -4.126 2.909 19.981 1.00 67.94 85 VAL A N 1
ATOM 667 C CA . VAL A 1 85 ? -4.999 1.885 20.571 1.00 67.94 85 VAL A CA 1
ATOM 668 C C . VAL A 1 85 ? -6.338 1.885 19.863 1.00 67.94 85 VAL A C 1
ATOM 670 O O . VAL A 1 85 ? -7.147 2.750 20.153 1.00 67.94 85 VAL A O 1
ATOM 673 N N . PHE A 1 86 ? -6.611 0.887 19.025 1.00 66.25 86 PHE A N 1
ATOM 674 C CA . PHE A 1 86 ? -7.924 0.655 18.424 1.00 66.25 86 PHE A CA 1
ATOM 675 C C . PHE A 1 86 ? -8.866 0.001 19.437 1.00 66.25 86 PHE A C 1
ATOM 677 O O . PHE A 1 86 ? -8.999 -1.219 19.468 1.00 66.25 86 PHE A O 1
ATOM 684 N N . GLY A 1 87 ? -9.510 0.791 20.294 1.00 58.91 87 GLY A N 1
ATOM 685 C CA . GLY A 1 87 ? -10.505 0.296 21.254 1.00 58.91 87 GLY A CA 1
ATOM 686 C C . GLY A 1 87 ? -11.898 0.211 20.634 1.00 58.91 87 GLY A C 1
ATOM 687 O O . GLY A 1 87 ? -12.358 1.196 20.061 1.00 58.91 87 GLY A O 1
ATOM 688 N N . ASN A 1 88 ? -12.590 -0.926 20.758 1.00 58.34 88 ASN A N 1
ATOM 689 C CA . ASN A 1 88 ? -13.972 -1.030 20.290 1.00 58.34 88 ASN A CA 1
ATOM 690 C C . ASN A 1 88 ? -14.921 -0.312 21.268 1.00 58.34 88 ASN A C 1
ATOM 692 O O . ASN A 1 88 ? -15.121 -0.775 22.391 1.00 58.34 88 ASN A O 1
ATOM 696 N N . ILE A 1 89 ? -15.521 0.802 20.843 1.00 51.94 89 ILE A N 1
ATOM 697 C CA . ILE A 1 89 ? -16.604 1.474 21.576 1.00 51.94 89 ILE A CA 1
ATOM 698 C C . ILE A 1 89 ? -17.924 1.186 20.854 1.00 51.94 89 ILE A C 1
ATOM 700 O O . ILE A 1 89 ? -18.362 1.936 19.981 1.00 51.94 89 ILE A O 1
ATOM 704 N N . GLY A 1 90 ? -18.573 0.080 21.224 1.00 54.81 90 GLY A N 1
ATOM 705 C CA . GLY A 1 90 ? -19.846 -0.361 20.644 1.00 54.81 90 GLY A CA 1
ATOM 706 C C . GLY A 1 90 ? -19.689 -1.456 19.585 1.00 54.81 90 GLY A C 1
ATOM 707 O O . GLY A 1 90 ? -18.852 -2.341 19.720 1.00 54.81 90 GLY A O 1
ATOM 708 N N . LEU A 1 91 ? -20.546 -1.459 18.559 1.00 53.00 91 LEU A N 1
ATOM 709 C CA . LEU A 1 91 ? -20.552 -2.509 17.527 1.00 53.00 91 LEU A CA 1
ATOM 710 C C . LEU A 1 91 ? -19.637 -2.212 16.321 1.00 53.00 91 LEU A C 1
ATOM 712 O O . LEU A 1 91 ? -19.433 -3.113 15.507 1.00 53.00 91 LEU A O 1
ATOM 716 N N . SER A 1 92 ? -19.111 -0.985 16.158 1.00 54.94 92 SER A N 1
ATOM 717 C CA . SER A 1 92 ? -18.425 -0.591 14.903 1.00 54.94 92 SER A CA 1
ATOM 718 C C . SER A 1 92 ? -17.478 0.621 14.983 1.00 54.94 92 SER A C 1
ATOM 720 O O . SER A 1 92 ? -17.079 1.144 13.938 1.00 54.94 92 SER A O 1
ATOM 722 N N . ARG A 1 93 ? -17.121 1.122 16.173 1.00 53.88 93 ARG A N 1
ATOM 723 C CA . ARG A 1 93 ? -16.298 2.341 16.303 1.00 53.88 93 ARG A CA 1
ATOM 724 C C . ARG A 1 93 ? -14.979 2.037 16.988 1.00 53.88 93 ARG A C 1
ATOM 726 O O . ARG A 1 93 ? -14.976 1.409 18.044 1.00 53.88 93 ARG A O 1
ATOM 733 N N . PHE A 1 94 ? -13.897 2.547 16.414 1.00 59.00 94 PHE A N 1
ATOM 734 C CA . PHE A 1 94 ? -12.592 2.561 17.047 1.00 59.00 94 PHE A CA 1
ATOM 735 C C . PHE A 1 94 ? -12.327 3.932 17.649 1.00 59.00 94 PHE A C 1
ATOM 737 O O . PHE A 1 94 ? -12.677 4.962 17.070 1.00 59.00 94 PHE A O 1
ATOM 744 N N . VAL A 1 95 ? -11.698 3.953 18.814 1.00 58.66 95 VAL A N 1
ATOM 745 C CA . VAL A 1 95 ? -10.989 5.153 19.256 1.00 58.66 95 VAL A CA 1
ATOM 746 C C . VAL A 1 95 ? -9.557 5.038 18.799 1.00 58.66 95 VAL A C 1
ATOM 748 O O . VAL A 1 95 ? -9.017 3.943 18.814 1.00 58.66 95 VAL A O 1
ATOM 751 N N . VAL A 1 96 ? -8.973 6.147 18.370 1.00 61.06 96 VAL A N 1
ATOM 752 C CA . VAL A 1 96 ? -7.528 6.307 18.251 1.00 61.06 96 VAL A CA 1
ATOM 753 C C . VAL A 1 96 ? -7.109 7.243 19.375 1.00 61.06 96 VAL A C 1
ATOM 755 O O . VAL A 1 96 ? -7.653 8.340 19.514 1.00 61.06 96 VAL A O 1
ATOM 758 N N . HIS A 1 97 ? -6.190 6.773 20.211 1.00 58.41 97 HIS A N 1
ATOM 759 C CA . HIS A 1 97 ? -5.588 7.559 21.281 1.00 58.41 97 HIS A CA 1
ATOM 760 C C . HIS A 1 97 ? -4.182 7.967 20.849 1.00 58.41 97 HIS A C 1
ATOM 762 O O . HIS A 1 97 ? -3.431 7.113 20.397 1.00 58.41 97 HIS A O 1
ATOM 768 N N . ALA A 1 98 ? -3.824 9.240 21.010 1.00 56.41 98 ALA A N 1
ATOM 769 C CA . ALA A 1 98 ? -2.438 9.695 20.944 1.00 56.41 98 ALA A CA 1
ATOM 770 C C . ALA A 1 98 ? -1.953 9.914 22.380 1.00 56.41 98 ALA A C 1
ATOM 772 O O . ALA A 1 98 ? -2.561 10.672 23.131 1.00 56.41 98 ALA A O 1
ATOM 773 N N . THR A 1 99 ? -0.884 9.242 22.807 1.00 47.03 99 THR A N 1
ATOM 774 C CA . THR A 1 99 ? -0.491 9.193 24.230 1.00 47.03 99 THR A CA 1
ATOM 775 C C . THR A 1 99 ? -0.141 10.571 24.816 1.00 47.03 99 THR A C 1
ATOM 777 O O . THR A 1 99 ? -0.206 10.749 26.031 1.00 47.03 99 THR A O 1
ATOM 780 N N . ARG A 1 100 ? 0.173 11.572 23.978 1.00 45.84 100 ARG A N 1
ATOM 781 C CA . ARG A 1 100 ? 0.464 12.947 24.420 1.00 45.84 100 ARG A CA 1
ATOM 782 C C . ARG A 1 100 ? -0.731 13.891 24.576 1.00 45.84 100 ARG A C 1
ATOM 784 O O . ARG A 1 100 ? -0.554 14.939 25.195 1.00 45.84 100 ARG A O 1
ATOM 791 N N . LYS A 1 101 ? -1.927 13.564 24.080 1.00 45.09 101 LYS A N 1
ATOM 792 C CA . LYS A 1 101 ? -3.112 14.424 24.229 1.00 45.09 101 LYS A CA 1
ATOM 793 C C . LYS A 1 101 ? -4.333 13.605 24.626 1.00 45.09 101 LYS A C 1
ATOM 795 O O . LYS A 1 101 ? -4.563 12.508 24.140 1.00 45.09 101 LYS A O 1
ATOM 800 N N . THR A 1 102 ? -5.172 14.176 25.481 1.00 51.31 102 THR A N 1
ATOM 801 C CA . THR A 1 102 ? -6.506 13.651 25.823 1.00 51.31 102 THR A CA 1
ATOM 802 C C . THR A 1 102 ? -7.483 13.620 24.639 1.00 51.31 102 THR A C 1
ATOM 804 O O . THR A 1 102 ? -8.645 13.256 24.826 1.00 51.31 102 THR A O 1
ATOM 807 N N . ASP A 1 103 ? -7.033 13.976 23.435 1.00 53.38 103 ASP A N 1
ATOM 808 C CA . ASP A 1 103 ? -7.847 13.986 22.231 1.00 53.38 103 ASP A CA 1
ATOM 809 C C . ASP A 1 103 ? -8.101 12.555 21.755 1.00 53.38 103 ASP A C 1
ATOM 811 O O . ASP A 1 103 ? -7.223 11.824 21.296 1.00 53.38 103 ASP A O 1
ATOM 815 N N . GLN A 1 104 ? -9.351 12.139 21.938 1.00 60.50 104 GLN A N 1
ATOM 816 C CA . GLN A 1 104 ? -9.870 10.867 21.468 1.00 60.50 104 GLN A CA 1
ATOM 817 C C . GLN A 1 104 ? -10.586 11.098 20.145 1.00 60.50 104 GLN A C 1
ATOM 819 O O . GLN A 1 104 ? -11.710 11.608 20.119 1.00 60.50 104 GLN A O 1
ATOM 824 N N . HIS A 1 105 ? -9.976 10.667 19.046 1.00 63.84 105 HIS A N 1
ATOM 825 C CA . HIS A 1 105 ? -10.676 10.629 17.770 1.00 63.84 105 HIS A CA 1
ATOM 826 C C . HIS A 1 105 ? -11.501 9.346 17.694 1.00 63.84 105 HIS A C 1
ATOM 828 O O . HIS A 1 105 ? -10.974 8.235 17.770 1.00 63.84 105 HIS A O 1
ATOM 834 N N . ARG A 1 106 ? -12.823 9.501 17.572 1.00 65.50 106 ARG A N 1
ATOM 835 C CA . ARG A 1 106 ? -13.747 8.391 17.321 1.00 65.50 106 ARG A CA 1
ATOM 836 C C . ARG A 1 106 ? -13.891 8.223 15.819 1.00 65.50 106 ARG A C 1
ATOM 838 O O . ARG A 1 106 ? -14.450 9.096 15.164 1.00 65.50 106 ARG A O 1
ATOM 845 N N . LEU A 1 107 ? -13.416 7.101 15.302 1.00 70.38 107 LEU A N 1
ATOM 846 C CA . LEU A 1 107 ?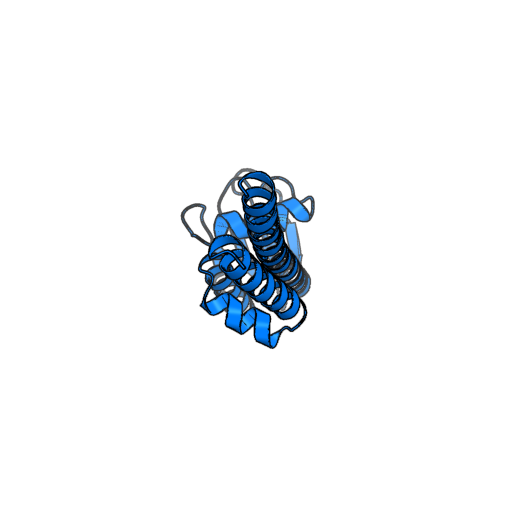 -13.444 6.775 13.882 1.00 70.38 107 LEU A CA 1
ATOM 847 C C . LEU A 1 107 ? -14.325 5.549 13.652 1.00 70.38 107 LEU A C 1
ATOM 849 O O . LEU A 1 107 ? -14.329 4.609 14.457 1.00 70.38 107 LEU A O 1
ATOM 853 N N . ALA A 1 108 ? -15.097 5.543 12.565 1.00 69.81 108 ALA A N 1
ATOM 854 C CA . ALA A 1 108 ? -15.807 4.334 12.182 1.00 69.81 108 ALA A CA 1
ATOM 855 C C . ALA A 1 108 ? -14.810 3.301 11.638 1.00 69.81 108 ALA A C 1
ATOM 857 O O . ALA A 1 108 ? -13.815 3.635 10.995 1.00 69.81 108 ALA A O 1
ATOM 858 N N . THR A 1 109 ? -15.091 2.023 11.887 1.00 68.00 109 THR A N 1
ATOM 859 C CA . THR A 1 109 ? -14.299 0.908 11.335 1.00 68.00 109 THR A CA 1
ATOM 860 C C . THR A 1 109 ? -14.218 0.977 9.812 1.00 68.00 109 THR A C 1
ATOM 862 O O . THR A 1 109 ? -13.162 0.735 9.233 1.00 68.00 109 THR A O 1
ATOM 865 N N . GLU A 1 110 ? -15.337 1.320 9.181 1.00 70.62 110 GLU A N 1
ATOM 866 C CA . GLU A 1 110 ? -15.473 1.429 7.729 1.00 70.62 110 GLU A CA 1
ATOM 867 C C . GLU A 1 110 ? -14.615 2.568 7.165 1.00 70.62 110 GLU A C 1
ATOM 869 O O . GLU A 1 110 ? -13.965 2.384 6.136 1.00 70.62 110 GLU A O 1
ATOM 874 N N . ASP A 1 111 ? -14.515 3.694 7.880 1.00 76.00 111 ASP A N 1
ATOM 875 C CA . ASP A 1 111 ? -13.669 4.823 7.479 1.00 76.00 111 ASP A CA 1
ATOM 876 C C . ASP A 1 111 ? -12.195 4.414 7.467 1.00 76.00 111 ASP A C 1
ATOM 878 O O . ASP A 1 111 ? -11.516 4.579 6.458 1.00 76.00 111 ASP A O 1
ATOM 882 N N . ILE A 1 112 ? -11.711 3.801 8.554 1.00 73.56 112 ILE A N 1
ATOM 883 C CA . ILE A 1 112 ? -10.313 3.353 8.663 1.00 73.56 112 ILE A CA 1
ATOM 884 C C . ILE A 1 112 ? -9.986 2.318 7.581 1.00 73.56 112 ILE A C 1
ATOM 886 O O . ILE A 1 112 ? -8.924 2.390 6.965 1.00 73.56 112 ILE A O 1
ATOM 890 N N . GLN A 1 113 ? -10.893 1.372 7.316 1.00 73.81 113 GLN A N 1
ATOM 891 C CA . GLN A 1 113 ? -10.702 0.386 6.247 1.00 73.81 113 GLN A CA 1
ATOM 892 C C . GLN A 1 113 ? -10.612 1.054 4.875 1.00 73.81 113 GLN A C 1
ATOM 894 O O . GLN A 1 113 ? -9.698 0.752 4.111 1.00 73.81 113 GLN A O 1
ATOM 899 N N . THR A 1 114 ? -11.499 2.008 4.602 1.00 80.31 114 THR A N 1
ATOM 900 C CA . THR A 1 114 ? -11.497 2.776 3.354 1.00 80.31 114 THR A CA 1
ATOM 901 C C . THR A 1 114 ? -10.219 3.606 3.215 1.00 80.31 114 THR A C 1
ATOM 903 O O . THR A 1 114 ? -9.669 3.750 2.124 1.00 80.31 114 THR A O 1
ATOM 906 N N . TRP A 1 115 ? -9.706 4.174 4.307 1.00 82.44 115 TRP A N 1
ATOM 907 C CA . TRP A 1 115 ? -8.466 4.952 4.285 1.00 82.44 115 TRP A CA 1
ATOM 908 C C . TRP A 1 115 ? -7.249 4.077 4.012 1.00 82.44 115 TRP A C 1
ATOM 910 O O . TRP A 1 115 ? -6.428 4.443 3.176 1.00 82.44 115 TRP A O 1
ATOM 920 N N . ILE A 1 116 ? -7.182 2.910 4.655 1.00 79.44 116 ILE A N 1
ATOM 921 C CA . ILE A 1 116 ? -6.160 1.896 4.396 1.00 79.44 116 ILE A CA 1
ATOM 922 C C . ILE A 1 116 ? -6.170 1.489 2.917 1.00 79.44 116 ILE A C 1
ATOM 924 O O . ILE A 1 116 ? -5.124 1.508 2.278 1.00 79.44 116 ILE A O 1
ATOM 928 N N . GLU A 1 117 ? -7.339 1.176 2.352 1.00 80.06 117 GLU A N 1
ATOM 929 C CA . GLU A 1 117 ? -7.463 0.759 0.947 1.00 80.06 117 GLU A CA 1
ATOM 930 C C . GLU A 1 117 ? -6.988 1.847 -0.024 1.00 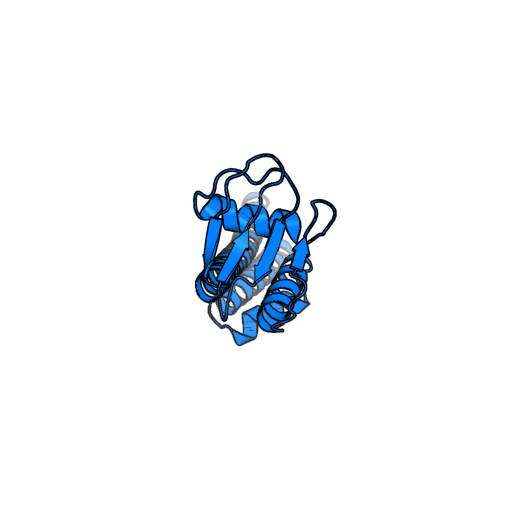80.06 117 GLU A C 1
ATOM 932 O O . GLU A 1 117 ? -6.182 1.575 -0.916 1.00 80.06 117 GLU A O 1
ATOM 937 N N . ASN A 1 118 ? -7.405 3.095 0.204 1.00 84.50 118 ASN A N 1
ATOM 938 C CA . ASN A 1 118 ? -6.968 4.237 -0.600 1.00 84.50 118 ASN A CA 1
ATOM 939 C C . ASN A 1 118 ? -5.455 4.484 -0.499 1.00 84.50 118 ASN A C 1
ATOM 941 O O . ASN A 1 118 ? -4.810 4.826 -1.492 1.00 84.50 118 ASN A O 1
ATOM 945 N N . TRP A 1 119 ? -4.874 4.338 0.693 1.00 84.38 119 TRP A N 1
ATOM 946 C CA . TRP A 1 119 ? -3.436 4.503 0.884 1.00 84.38 119 TRP A CA 1
ATOM 947 C C . TRP A 1 119 ? -2.650 3.387 0.191 1.00 84.38 119 TRP A C 1
ATOM 949 O O . TRP A 1 119 ? -1.687 3.674 -0.520 1.00 84.38 119 TRP A O 1
ATOM 959 N N . THR A 1 120 ? -3.093 2.132 0.319 1.00 81.31 120 THR A N 1
ATOM 960 C CA . THR A 1 120 ? -2.494 0.977 -0.363 1.00 81.31 120 THR A CA 1
ATOM 961 C C . THR A 1 120 ? -2.499 1.169 -1.877 1.00 81.31 120 THR A C 1
ATOM 963 O O . THR A 1 120 ? -1.464 0.990 -2.518 1.00 81.31 120 THR A O 1
ATOM 966 N N . GLU A 1 121 ? -3.622 1.610 -2.446 1.00 85.81 121 GLU A N 1
ATOM 967 C CA . GLU A 1 121 ? -3.727 1.941 -3.868 1.00 85.81 121 GLU A CA 1
ATOM 968 C C . GLU A 1 121 ? -2.690 2.987 -4.293 1.00 85.81 121 GLU A C 1
ATOM 970 O O . GLU A 1 121 ? -1.908 2.766 -5.222 1.00 85.81 121 GLU A O 1
ATOM 975 N N . LYS A 1 122 ? -2.634 4.117 -3.578 1.00 86.12 122 LYS A N 1
ATOM 976 C CA . LYS A 1 122 ? -1.679 5.195 -3.866 1.00 86.12 122 LYS A CA 1
ATOM 977 C C . LYS A 1 122 ? -0.235 4.726 -3.734 1.00 86.12 122 LYS A C 1
ATOM 979 O O . LYS A 1 122 ? 0.600 5.105 -4.555 1.00 86.12 122 LYS A O 1
ATOM 984 N N . HIS A 1 123 ? 0.070 3.923 -2.718 1.00 84.25 123 HIS A N 1
ATOM 985 C CA . HIS A 1 123 ? 1.408 3.399 -2.476 1.00 84.25 123 HIS A CA 1
ATOM 986 C C . HIS A 1 123 ? 1.867 2.491 -3.623 1.00 84.25 123 HIS A C 1
ATOM 988 O O . HIS A 1 123 ? 2.944 2.707 -4.180 1.00 84.25 123 HIS A O 1
ATOM 994 N N . ILE A 1 124 ? 1.032 1.529 -4.030 1.00 84.94 124 ILE A N 1
ATOM 995 C CA . ILE A 1 124 ? 1.328 0.625 -5.152 1.00 84.94 124 ILE A CA 1
ATOM 996 C C . ILE A 1 124 ? 1.496 1.429 -6.446 1.00 84.94 124 ILE A C 1
ATOM 998 O O . ILE A 1 124 ? 2.479 1.248 -7.166 1.00 84.94 124 ILE A O 1
ATOM 1002 N N . ARG A 1 125 ? 0.609 2.396 -6.706 1.00 86.56 125 ARG A N 1
ATOM 1003 C CA . ARG A 1 125 ? 0.699 3.266 -7.886 1.00 86.56 125 ARG A CA 1
ATOM 1004 C C . ARG A 1 125 ? 2.001 4.080 -7.905 1.00 86.56 125 ARG A C 1
ATOM 1006 O O . ARG A 1 125 ? 2.633 4.186 -8.953 1.00 86.56 125 ARG A O 1
ATOM 1013 N N . ARG A 1 126 ? 2.451 4.612 -6.760 1.00 87.38 126 ARG A N 1
ATOM 1014 C CA . ARG A 1 126 ? 3.748 5.311 -6.633 1.00 87.38 126 ARG A CA 1
ATOM 1015 C C . ARG A 1 126 ? 4.946 4.390 -6.872 1.00 87.38 126 ARG A C 1
ATOM 1017 O O . ARG A 1 126 ? 5.916 4.826 -7.492 1.00 87.38 126 ARG A O 1
ATOM 1024 N N . LEU A 1 127 ? 4.888 3.139 -6.416 1.00 86.62 127 LEU A N 1
ATOM 1025 C CA . LEU A 1 127 ? 5.928 2.144 -6.699 1.00 86.62 127 LEU A CA 1
ATOM 1026 C C . LEU A 1 127 ? 6.002 1.840 -8.198 1.00 86.62 127 LEU A C 1
ATOM 1028 O O . LEU A 1 127 ? 7.080 1.910 -8.782 1.00 86.62 127 LEU A O 1
ATOM 1032 N N . GLY A 1 128 ? 4.857 1.586 -8.832 1.00 87.25 128 GLY A N 1
ATOM 1033 C CA . GLY A 1 128 ? 4.783 1.355 -10.273 1.00 87.25 128 GLY A CA 1
ATOM 1034 C C . GLY A 1 128 ? 5.297 2.543 -11.092 1.00 87.25 128 GLY A C 1
ATOM 1035 O O . GLY A 1 128 ? 6.105 2.363 -12.000 1.00 87.25 128 GLY A O 1
ATOM 1036 N N . LEU A 1 129 ? 4.931 3.772 -10.708 1.00 90.81 129 LEU A N 1
ATOM 1037 C CA . LEU A 1 129 ? 5.472 4.997 -11.312 1.00 90.81 129 LEU A CA 1
ATOM 1038 C C . LEU A 1 129 ? 6.990 5.120 -11.131 1.00 90.81 129 LEU A C 1
ATOM 1040 O O . LEU A 1 129 ? 7.680 5.520 -12.063 1.00 90.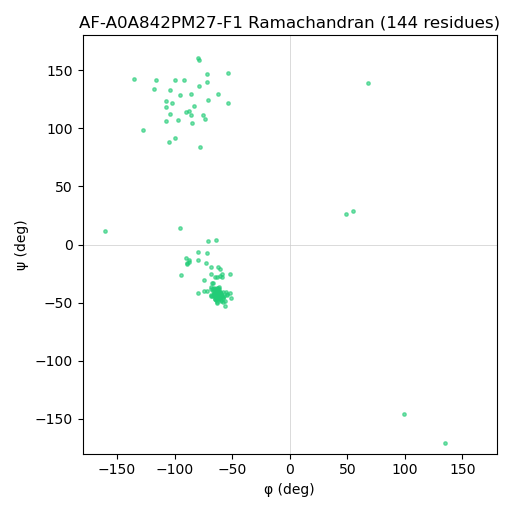81 129 LEU A O 1
ATOM 1044 N N . SER A 1 130 ? 7.525 4.756 -9.963 1.00 88.62 130 SER A N 1
ATOM 1045 C CA . SER A 1 130 ? 8.975 4.762 -9.723 1.00 88.62 130 SER A CA 1
ATOM 1046 C C . SER A 1 130 ? 9.706 3.810 -10.670 1.00 88.62 130 SER A C 1
ATOM 1048 O O . SER A 1 130 ? 10.741 4.181 -11.217 1.00 88.62 130 SER A O 1
ATOM 1050 N N . PHE A 1 131 ? 9.154 2.616 -10.916 1.00 89.69 131 PHE A N 1
ATOM 1051 C CA . PHE A 1 131 ? 9.713 1.690 -11.902 1.00 89.69 131 PHE A CA 1
ATOM 1052 C C . PHE A 1 131 ? 9.703 2.286 -13.311 1.00 89.69 131 PHE A C 1
ATOM 1054 O O . PHE A 1 131 ? 10.751 2.282 -13.949 1.00 89.69 131 PHE A O 1
ATOM 1061 N N . LEU A 1 132 ? 8.587 2.879 -13.754 1.00 89.44 132 LEU A N 1
ATOM 1062 C CA . LEU A 1 132 ? 8.514 3.544 -15.064 1.00 89.44 132 LEU A CA 1
ATOM 1063 C C . LEU A 1 132 ? 9.555 4.663 -15.218 1.00 89.44 132 LEU A C 1
ATOM 1065 O O . LEU A 1 132 ? 10.174 4.821 -16.263 1.00 89.44 132 LEU A O 1
ATOM 1069 N N . VAL A 1 133 ? 9.774 5.460 -14.169 1.00 91.12 133 VAL A N 1
ATOM 1070 C CA . VAL A 1 133 ? 10.789 6.523 -14.207 1.00 91.12 133 VAL A CA 1
ATOM 1071 C C . VAL A 1 133 ? 12.192 5.928 -14.320 1.00 91.12 133 VAL A C 1
ATOM 1073 O O . VAL A 1 133 ? 13.000 6.424 -15.100 1.00 91.12 133 VAL A O 1
ATOM 1076 N N . ILE A 1 134 ? 12.495 4.860 -13.578 1.00 90.19 134 ILE A N 1
ATOM 1077 C CA . ILE A 1 134 ? 13.802 4.190 -13.634 1.00 90.19 134 ILE A CA 1
ATOM 1078 C C . ILE A 1 134 ? 14.041 3.570 -15.016 1.00 90.19 134 ILE A C 1
ATOM 1080 O O . ILE A 1 134 ? 15.122 3.753 -15.583 1.00 90.19 134 ILE A O 1
ATOM 1084 N N . GLY A 1 135 ? 13.055 2.859 -15.567 1.00 87.06 135 GLY A N 1
ATOM 1085 C CA . GLY A 1 135 ? 13.167 2.237 -16.883 1.00 87.06 135 GLY A CA 1
ATOM 1086 C C . GLY A 1 135 ? 13.337 3.281 -17.986 1.00 87.06 135 GLY A C 1
ATOM 1087 O O . GLY A 1 135 ? 14.293 3.190 -18.761 1.00 87.06 135 GLY A O 1
ATOM 1088 N N . PHE A 1 136 ? 12.545 4.353 -17.965 1.00 88.38 136 PHE A N 1
ATOM 1089 C CA . PHE A 1 136 ? 12.703 5.483 -18.881 1.00 88.38 136 PHE A CA 1
ATOM 1090 C C . PHE A 1 136 ? 14.070 6.182 -18.756 1.00 88.38 136 PHE A C 1
ATOM 1092 O O . PHE A 1 136 ? 14.737 6.428 -19.762 1.00 88.38 136 PHE A O 1
ATOM 1099 N N . LEU A 1 137 ? 14.539 6.468 -17.535 1.00 88.56 137 LEU A N 1
ATOM 1100 C CA . LEU A 1 137 ? 15.851 7.091 -17.314 1.00 88.56 137 LEU A CA 1
ATOM 1101 C C . LEU A 1 137 ? 16.996 6.209 -17.815 1.00 88.56 137 LEU A C 1
ATOM 1103 O O . LEU A 1 137 ? 17.958 6.726 -18.380 1.00 88.56 137 LEU A O 1
ATOM 1107 N N . SER A 1 138 ? 16.897 4.888 -17.649 1.00 87.00 138 SER A N 1
ATOM 1108 C CA . SER A 1 138 ? 17.913 3.968 -18.167 1.00 87.00 138 SER A CA 1
ATOM 1109 C C . SER A 1 138 ? 18.008 4.025 -19.698 1.00 87.00 138 SER A C 1
ATOM 1111 O O . SER A 1 138 ? 19.109 4.066 -20.242 1.00 87.00 138 SER A O 1
ATOM 1113 N N . GLN A 1 139 ? 16.875 4.142 -20.396 1.00 86.31 139 GLN A N 1
ATOM 1114 C CA . GLN A 1 139 ? 16.839 4.293 -21.854 1.00 86.31 139 GLN A CA 1
ATOM 1115 C C . GLN A 1 139 ? 17.393 5.653 -22.302 1.00 86.31 139 GLN A C 1
ATOM 1117 O O . GLN A 1 139 ? 18.110 5.725 -23.299 1.00 86.31 139 GLN A O 1
ATOM 1122 N N . LEU A 1 140 ? 17.117 6.726 -21.552 1.00 86.56 140 LEU A N 1
ATOM 1123 C CA . LEU A 1 140 ? 17.694 8.045 -21.824 1.00 86.56 140 LEU A CA 1
ATOM 1124 C C . LEU A 1 140 ? 19.217 8.051 -21.672 1.00 86.56 140 LEU A C 1
ATOM 1126 O O . LEU A 1 140 ? 19.910 8.563 -22.547 1.00 86.56 140 LEU A O 1
ATOM 1130 N N . ILE A 1 141 ? 19.744 7.467 -20.593 1.00 86.00 141 ILE A N 1
ATOM 1131 C CA . ILE A 1 141 ? 21.192 7.370 -20.358 1.00 86.00 141 ILE A CA 1
ATOM 1132 C C . ILE A 1 141 ? 21.867 6.619 -21.508 1.00 86.00 141 ILE A C 1
ATOM 1134 O O . ILE A 1 141 ? 22.885 7.069 -22.029 1.00 86.00 141 ILE A O 1
ATOM 1138 N N . ASP A 1 142 ? 21.265 5.515 -21.942 1.00 83.06 142 ASP A N 1
ATOM 1139 C CA . ASP A 1 142 ? 21.731 4.738 -23.086 1.00 83.06 142 ASP A CA 1
ATOM 1140 C C . ASP A 1 142 ? 21.744 5.558 -24.385 1.00 83.06 142 ASP A C 1
ATOM 1142 O O . ASP A 1 142 ? 22.724 5.531 -25.119 1.00 83.06 142 ASP A O 1
ATOM 1146 N N . SER A 1 143 ? 20.702 6.361 -24.631 1.00 80.06 143 SER A N 1
ATOM 1147 C CA . SER A 1 143 ? 20.606 7.218 -25.823 1.00 80.06 143 SER A CA 1
ATOM 1148 C C . SER A 1 143 ? 21.606 8.379 -25.866 1.00 80.06 143 SER A C 1
ATOM 1150 O O . SER A 1 143 ? 21.828 8.942 -26.931 1.00 80.06 143 SER A O 1
ATOM 1152 N N . VAL A 1 144 ? 22.180 8.758 -24.719 1.00 81.25 144 VAL A N 1
ATOM 1153 C CA . VAL A 1 144 ? 23.183 9.833 -24.606 1.00 81.25 144 VAL A CA 1
ATOM 1154 C C . VAL A 1 144 ? 24.612 9.279 -24.663 1.00 81.25 144 VAL A C 1
ATOM 1156 O O . VAL A 1 144 ? 25.534 10.002 -25.034 1.00 81.25 144 VAL A O 1
ATOM 1159 N N . LEU A 1 145 ? 24.814 8.018 -24.268 1.00 71.12 145 LEU A N 1
ATOM 1160 C CA . LEU A 1 145 ? 26.126 7.358 -24.233 1.00 71.12 145 LEU A CA 1
ATOM 1161 C C . LEU A 1 145 ? 26.509 6.656 -25.547 1.00 71.12 145 LEU A C 1
ATOM 1163 O O . LEU A 1 145 ? 27.681 6.306 -25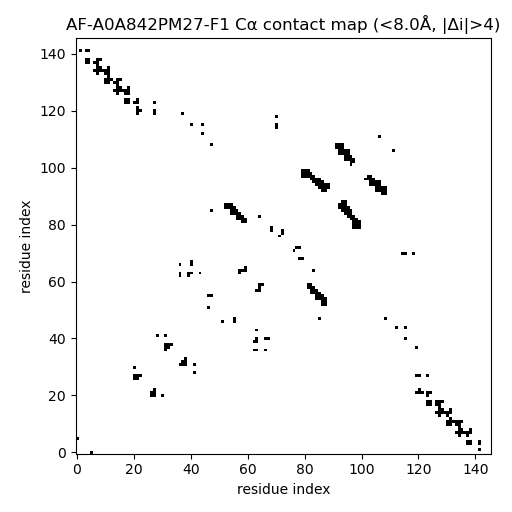.709 1.00 71.12 145 LEU A O 1
ATOM 1167 N N . VAL A 1 146 ? 25.545 6.432 -26.443 1.00 58.06 146 VAL A N 1
ATOM 1168 C CA . VAL A 1 146 ? 25.715 5.849 -27.789 1.00 58.06 146 VAL A CA 1
ATOM 1169 C C . VAL A 1 146 ? 25.737 6.955 -28.836 1.00 58.06 146 VAL A C 1
ATOM 1171 O O . VAL A 1 146 ? 26.610 6.879 -29.730 1.00 58.06 146 VAL A O 1
#

pLDDT: mean 73.21, std 11.89, range [45.09, 91.12]

Nearest PDB structures (foldseek):
  4ytl-assembly2_B  TM=5.140E-01  e=3.380E+00  Saccharomyces cerevisiae S288C
  1zt2-assembly1_B  TM=3.041E-01  e=6.405E-01  Saccharolobus solfataricus
  8w8f-assembly1_Z  TM=5.624E-01  e=4.600E+00  Homo sapiens
  8ui0-assembly1_Z  TM=5.730E-01  e=7.080E+00  Homo sapiens

Secondary structure (DSSP, 8-state):
--HHHHHHHHHHHHHHHHHHHHH-HHHHHHHHHH-HHHHHHHHHHHHHHTT-TT-EEE-TTSTTHHHHHHHHHTTTPPP--S-EEEEE-SSSEEEEEETTEEEEEEEEHHHHHHHHHHHHHHHHHHHHHHHHHHHHHHHHHHHHH-

Mean predicted aligned error: 9.97 Å

Radius of gyration: 19.41 Å; Cα contacts (8 Å, |Δi|>4): 187; chains: 1; bounding box: 47×26×55 Å

Foldseek 3Di:
DDPLLVVLVVLLVVLVVLLVLLVDPVSLVVVLVVPVQSVQLVVVLVVLVVPDQPWDKDWPPDSNVVVVQVLCVVVVDPRQATIFTQHDDPDFWGWGDRPVDPDTDIDGSVRSSVSSSVSSSVVSNVVSVVSNVVSVVSNVVVVVVD

Solvent-accessible surface area (backbone atoms only — not comparable to full-atom values): 7789 Å² total; per-residue (Å²): 133,54,72,51,40,53,52,12,53,53,37,29,52,51,10,54,52,39,34,55,27,36,77,37,70,73,46,38,57,58,50,19,70,78,32,73,70,44,43,38,51,51,49,48,54,50,56,70,69,60,72,62,83,83,33,56,74,42,41,81,88,41,87,46,33,64,62,49,47,54,55,41,48,77,67,72,44,75,86,71,56,53,44,38,36,39,36,67,64,76,94,57,27,29,34,42,39,24,71,79,49,93,59,68,48,78,41,47,50,65,56,56,51,52,49,50,52,54,49,53,31,52,50,37,34,52,52,11,51,50,31,34,50,51,11,52,50,38,33,50,54,45,66,73,77,108